Protein AF-A0A1T2L189-F1 (afdb_monomer_lite)

Sequence (81 aa):
MSSFTENMTKKEWEVFCEIMLRYHYGQPYFWSVPDE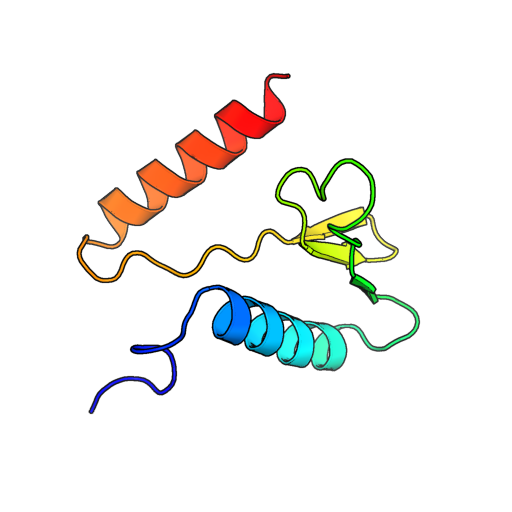DSGDYGIEFYTADGTIFQCYYPDLSVDMATYKKKIQKKINDDLKN

Radius of gyration: 14.02 Å; chains: 1; bounding box: 31×26×39 Å

Secondary structure (DSSP, 8-state):
---TTTT--HHHHHHHHHHHHHHHH-GGGEEEPPSSSS--TT--EEETTS-EE--PPP-TTS-HHHHHHHHHHHHHHHHT-

Foldseek 3Di:
DDDPLNDDDLVRQLVVVVVVVCVVQPDVFKDADDQPPVGPLQFGMATPVGDTDHRGRFPPVDDPVVRVVVVVVVVVVSVVD

Structure (mmCIF, N/CA/C/O backbone):
data_AF-A0A1T2L189-F1
#
_entry.id   AF-A0A1T2L189-F1
#
loop_
_atom_site.group_PDB
_atom_site.id
_atom_site.type_symbol
_atom_site.label_atom_id
_atom_site.label_alt_id
_atom_site.label_comp_id
_atom_site.label_asym_id
_atom_site.label_entity_id
_atom_site.label_seq_id
_atom_site.pdbx_PDB_ins_code
_atom_site.Cartn_x
_atom_site.Cartn_y
_atom_site.Cartn_z
_atom_site.occupancy
_atom_site.B_iso_or_equiv
_atom_site.auth_seq_id
_atom_site.auth_comp_id
_atom_site.auth_asym_id
_atom_site.auth_atom_id
_atom_site.pdbx_PDB_model_num
ATOM 1 N N . MET A 1 1 ? -2.872 -3.181 -26.121 1.00 43.75 1 MET A N 1
ATOM 2 C CA . MET A 1 1 ? -3.843 -2.364 -25.369 1.00 43.75 1 MET A CA 1
ATOM 3 C C . MET A 1 1 ? -3.188 -2.085 -24.040 1.00 43.75 1 MET A C 1
ATOM 5 O O . MET A 1 1 ? -2.797 -3.064 -23.418 1.00 43.75 1 MET A O 1
ATOM 9 N N . SER A 1 2 ? -2.973 -0.825 -23.659 1.00 55.94 2 SER A N 1
ATOM 10 C CA . SER A 1 2 ? -2.508 -0.570 -22.296 1.00 55.94 2 SER A CA 1
ATOM 11 C C . SER A 1 2 ? -3.633 -0.950 -21.340 1.00 55.94 2 SER A C 1
ATOM 13 O O . SER A 1 2 ? -4.792 -0.614 -21.608 1.00 55.94 2 SER A O 1
ATOM 15 N N . SER A 1 3 ? -3.330 -1.669 -20.262 1.00 69.81 3 SER A N 1
ATOM 16 C CA . SER A 1 3 ? -4.282 -1.833 -19.163 1.00 69.81 3 SER A CA 1
ATOM 17 C C . SER A 1 3 ? -4.768 -0.451 -18.703 1.00 69.81 3 SER A C 1
ATOM 19 O O . SER A 1 3 ? -4.010 0.520 -18.740 1.00 69.81 3 SER A O 1
ATOM 21 N N . PHE A 1 4 ? -6.020 -0.338 -18.250 1.00 73.44 4 PHE A N 1
ATOM 22 C CA . PHE A 1 4 ? -6.567 0.921 -17.718 1.00 73.44 4 PHE A CA 1
ATOM 23 C C . PHE A 1 4 ? -5.746 1.473 -16.535 1.00 73.44 4 PHE A C 1
ATOM 25 O O . PHE A 1 4 ? -5.866 2.642 -16.189 1.00 73.44 4 PHE A O 1
ATOM 32 N N . THR A 1 5 ? -4.894 0.635 -15.940 1.00 76.12 5 THR A N 1
ATOM 33 C CA . THR A 1 5 ? -4.007 0.950 -14.819 1.00 76.12 5 THR A CA 1
ATOM 34 C C . THR A 1 5 ? -2.622 1.461 -15.223 1.00 76.12 5 THR A C 1
ATOM 36 O O . THR A 1 5 ? -1.865 1.844 -14.346 1.00 76.12 5 THR A O 1
ATOM 39 N N . GLU A 1 6 ? -2.235 1.430 -16.504 1.00 77.69 6 GLU A N 1
ATOM 40 C CA . GLU A 1 6 ? -0.824 1.596 -16.917 1.00 77.69 6 GLU A CA 1
ATOM 41 C C . GLU A 1 6 ? -0.305 3.043 -16.962 1.00 77.69 6 GLU A C 1
ATOM 43 O O . GLU A 1 6 ? 0.876 3.251 -17.220 1.00 77.69 6 GLU A O 1
ATOM 48 N N . ASN A 1 7 ? -1.135 4.049 -16.684 1.00 83.81 7 ASN A N 1
ATOM 49 C CA . ASN A 1 7 ? -0.733 5.461 -16.725 1.00 83.81 7 ASN A CA 1
ATOM 50 C C . ASN A 1 7 ? -1.384 6.286 -15.608 1.00 83.81 7 ASN A C 1
ATOM 52 O O . ASN A 1 7 ? -1.807 7.416 -15.837 1.00 83.81 7 ASN A O 1
ATOM 56 N N . MET A 1 8 ? -1.503 5.710 -14.413 1.00 89.75 8 MET A N 1
ATOM 57 C CA . MET A 1 8 ? -2.008 6.440 -13.253 1.00 89.75 8 MET A CA 1
ATOM 58 C C . MET A 1 8 ? -0.861 7.141 -12.524 1.00 89.75 8 MET A C 1
ATOM 60 O O . MET A 1 8 ? 0.236 6.601 -12.359 1.00 89.75 8 MET A O 1
ATOM 64 N N . THR A 1 9 ? -1.120 8.349 -12.042 1.00 90.56 9 THR A N 1
ATOM 65 C CA . THR A 1 9 ? -0.333 8.947 -10.965 1.00 90.56 9 THR A CA 1
ATOM 66 C C . THR A 1 9 ? -0.498 8.126 -9.683 1.00 90.56 9 THR A C 1
ATOM 68 O O . THR A 1 9 ? -1.460 7.374 -9.520 1.00 90.56 9 THR A O 1
ATOM 71 N N . LYS A 1 10 ? 0.417 8.304 -8.722 1.00 87.19 10 LYS A N 1
ATOM 72 C CA . LYS A 1 10 ? 0.308 7.647 -7.406 1.00 87.19 10 LYS A CA 1
ATOM 73 C C . LYS A 1 10 ? -1.041 7.930 -6.734 1.00 87.19 10 LYS A C 1
ATOM 75 O O . LYS A 1 10 ? -1.661 7.011 -6.217 1.00 87.19 10 LYS A O 1
ATOM 80 N N . LYS A 1 11 ? -1.533 9.171 -6.838 1.00 88.81 11 LYS A N 1
ATOM 81 C CA . LYS A 1 11 ? -2.807 9.557 -6.227 1.00 88.81 11 LYS A CA 1
ATOM 82 C C . LYS A 1 11 ? -4.018 8.955 -6.937 1.00 88.81 11 LYS A C 1
ATOM 84 O O . LYS A 1 11 ? -4.955 8.522 -6.279 1.00 88.81 11 LYS A O 1
ATOM 89 N N . GLU A 1 12 ? -4.001 8.881 -8.267 1.00 92.44 12 GLU A N 1
ATOM 90 C CA . GLU A 1 12 ? -5.068 8.203 -9.020 1.00 92.44 12 GLU A CA 1
ATOM 91 C C . GLU A 1 12 ? -5.127 6.708 -8.697 1.00 92.44 12 GLU A C 1
ATOM 93 O O . GLU A 1 12 ? -6.215 6.142 -8.606 1.00 92.44 12 GLU A O 1
ATOM 98 N N . TRP A 1 13 ? -3.971 6.083 -8.470 1.00 92.19 13 TRP A N 1
ATOM 99 C CA . TRP A 1 13 ? -3.897 4.700 -8.018 1.00 92.19 13 TRP A CA 1
ATOM 100 C C . TRP A 1 13 ? -4.472 4.509 -6.610 1.00 92.19 13 TRP A C 1
ATOM 102 O O . TRP A 1 13 ? -5.285 3.610 -6.413 1.00 92.19 13 TRP A O 1
ATOM 112 N N . GLU A 1 14 ? -4.118 5.370 -5.652 1.00 92.00 14 GLU A N 1
ATOM 113 C CA . GLU A 1 14 ? -4.699 5.349 -4.299 1.00 92.00 14 GLU A CA 1
ATOM 114 C C . GLU A 1 14 ? -6.227 5.477 -4.336 1.00 92.00 14 GLU A C 1
ATOM 116 O O . GLU A 1 14 ? -6.928 4.673 -3.724 1.00 92.00 14 GLU A O 1
ATOM 121 N N . VAL A 1 15 ? -6.751 6.434 -5.110 1.00 92.81 15 VAL A N 1
ATOM 122 C CA . VAL A 1 15 ? -8.200 6.638 -5.280 1.00 92.81 15 VAL A CA 1
ATOM 123 C C . VAL A 1 15 ? -8.857 5.416 -5.925 1.00 92.81 15 VAL A C 1
ATOM 125 O O . VAL A 1 15 ? -9.936 4.990 -5.511 1.00 92.81 15 VAL A O 1
ATOM 128 N N . PHE A 1 16 ? -8.213 4.816 -6.927 1.00 93.75 16 PHE A N 1
ATOM 129 C CA . PHE A 1 16 ? -8.696 3.583 -7.538 1.00 93.75 16 PHE A CA 1
ATOM 130 C C . PHE A 1 16 ? -8.772 2.436 -6.516 1.00 93.75 16 PHE A C 1
ATOM 132 O O . PHE A 1 16 ? -9.805 1.768 -6.418 1.00 93.75 16 PHE A O 1
ATOM 139 N N . CYS A 1 17 ? -7.719 2.232 -5.719 1.00 93.38 17 CYS A N 1
ATOM 140 C CA . CYS A 1 17 ? -7.705 1.245 -4.641 1.00 93.38 17 CYS A CA 1
ATOM 141 C C . CYS A 1 17 ? -8.813 1.514 -3.617 1.00 93.38 17 CYS A C 1
ATOM 143 O O . CYS A 1 17 ? -9.534 0.587 -3.249 1.00 93.38 17 CYS A O 1
ATOM 145 N N . GLU A 1 18 ? -9.006 2.769 -3.211 1.00 93.75 18 GLU A N 1
ATOM 146 C CA . GLU A 1 18 ? -10.048 3.168 -2.267 1.00 93.75 18 GLU A CA 1
ATOM 147 C C . GLU A 1 18 ? -11.448 2.785 -2.758 1.00 93.75 18 GLU A C 1
ATOM 149 O O . GLU A 1 18 ? -12.219 2.181 -2.013 1.00 93.75 18 GLU A O 1
ATOM 154 N N . ILE A 1 19 ? -11.776 3.082 -4.020 1.00 93.81 19 ILE A N 1
ATOM 155 C CA . ILE A 1 19 ? -13.078 2.741 -4.616 1.00 93.81 19 ILE A CA 1
ATOM 156 C C . ILE A 1 19 ? -13.311 1.227 -4.560 1.00 93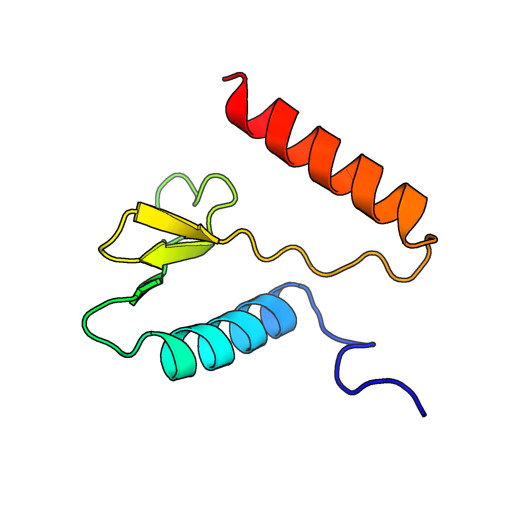.81 19 ILE A C 1
ATOM 158 O O . ILE A 1 19 ? -14.380 0.774 -4.142 1.00 93.81 19 ILE A O 1
ATOM 162 N N . MET A 1 20 ? -12.305 0.443 -4.950 1.00 93.69 20 MET A N 1
ATOM 163 C CA . MET A 1 20 ? -12.393 -1.017 -4.978 1.00 93.69 20 MET A CA 1
ATOM 164 C C . MET A 1 20 ? -12.549 -1.610 -3.574 1.00 93.69 20 MET A C 1
ATOM 166 O O . MET A 1 20 ? -13.399 -2.476 -3.358 1.00 93.69 20 MET A O 1
ATOM 170 N N . LEU A 1 21 ? -11.765 -1.129 -2.608 1.00 93.88 21 LEU A N 1
ATOM 171 C CA . LEU A 1 21 ? -11.796 -1.615 -1.230 1.00 93.88 21 LEU A CA 1
ATOM 172 C C . LEU A 1 21 ? -13.089 -1.201 -0.516 1.00 93.88 21 LEU A C 1
ATOM 174 O O . LEU A 1 21 ? -13.716 -2.035 0.138 1.00 93.88 21 LEU A O 1
ATOM 178 N N . ARG A 1 22 ? -13.562 0.038 -0.709 1.00 93.00 22 ARG A N 1
ATOM 179 C CA . ARG A 1 22 ? -14.864 0.490 -0.188 1.00 93.00 22 ARG A CA 1
ATOM 180 C C . ARG A 1 22 ? -16.018 -0.334 -0.742 1.00 93.00 22 ARG A C 1
ATOM 182 O O . ARG A 1 22 ? -16.949 -0.627 0.002 1.00 93.00 22 ARG A O 1
ATOM 189 N N . TYR A 1 23 ? -15.966 -0.713 -2.019 1.00 92.88 23 TYR A N 1
ATOM 190 C CA . TYR A 1 23 ? -16.973 -1.588 -2.616 1.00 92.88 23 TYR A CA 1
ATOM 191 C C . TYR A 1 23 ? -16.930 -3.006 -2.026 1.00 92.88 23 TYR A C 1
ATOM 193 O O . TYR A 1 23 ? -17.979 -3.594 -1.779 1.00 92.88 23 TYR A O 1
ATOM 201 N N . HIS A 1 24 ? -15.734 -3.542 -1.769 1.00 93.00 24 HIS A N 1
ATOM 202 C CA . HIS A 1 24 ? -15.562 -4.891 -1.230 1.00 93.00 24 HIS A CA 1
ATOM 203 C C . HIS A 1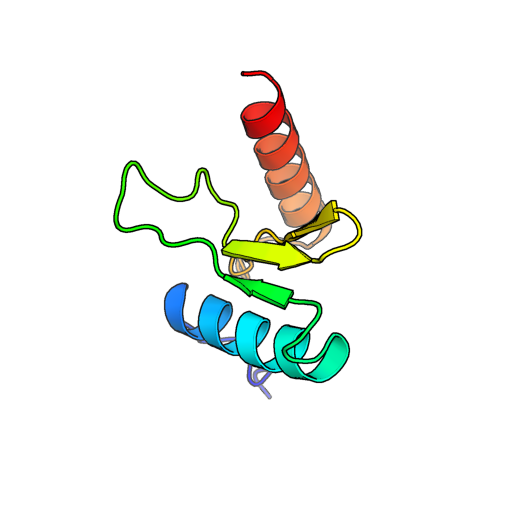 24 ? -15.974 -5.016 0.247 1.00 93.00 24 HIS A C 1
ATOM 205 O O . HIS A 1 24 ? -16.702 -5.942 0.598 1.00 93.00 24 HIS A O 1
ATOM 211 N N . TYR A 1 25 ? -15.525 -4.092 1.102 1.00 90.75 25 TYR A N 1
ATOM 212 C CA . TYR A 1 25 ? -15.736 -4.156 2.555 1.00 90.75 25 TYR A CA 1
ATOM 213 C C . TYR A 1 25 ? -16.996 -3.417 3.027 1.00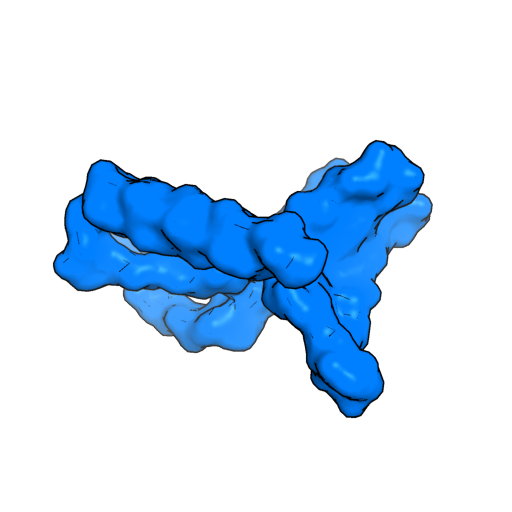 90.75 25 TYR A C 1
ATOM 215 O O . TYR A 1 25 ? -17.575 -3.765 4.056 1.00 90.75 25 TYR A O 1
ATOM 223 N N . GLY A 1 26 ? -17.446 -2.408 2.279 1.00 88.31 26 GLY A N 1
ATOM 224 C CA . GLY A 1 26 ? -18.541 -1.530 2.679 1.00 88.31 26 GLY A CA 1
ATOM 225 C C . GLY A 1 26 ? -18.139 -0.488 3.731 1.00 88.31 26 GLY A C 1
ATOM 226 O O . GLY A 1 26 ? -17.183 -0.644 4.487 1.00 88.31 26 GLY A O 1
ATOM 227 N N . GLN A 1 27 ? -18.924 0.592 3.802 1.00 75.06 27 GLN A N 1
ATOM 228 C CA . GLN A 1 27 ? -18.695 1.724 4.713 1.00 75.06 27 GLN A CA 1
ATOM 229 C C . GLN A 1 27 ? -18.532 1.364 6.207 1.00 75.06 27 GLN A C 1
ATOM 231 O O . GLN A 1 27 ? -17.695 1.992 6.847 1.00 75.06 27 GLN A O 1
ATOM 236 N N . PRO A 1 28 ? -19.264 0.394 6.801 1.00 83.88 28 PRO A N 1
ATOM 237 C CA . PRO A 1 28 ? -19.128 0.127 8.236 1.00 83.88 28 PRO A CA 1
ATOM 238 C C . PRO A 1 28 ? -17.850 -0.631 8.626 1.00 83.88 28 PRO A C 1
ATOM 240 O O . PRO A 1 28 ? -17.626 -0.825 9.818 1.00 83.88 28 PRO A O 1
ATOM 243 N N . TYR A 1 29 ? -17.034 -1.075 7.663 1.00 90.31 29 TYR A N 1
ATOM 244 C CA . TYR A 1 29 ? -15.883 -1.944 7.928 1.00 90.31 29 TYR A CA 1
ATOM 245 C C . TYR A 1 29 ? -14.566 -1.446 7.330 1.00 90.31 29 TYR A C 1
ATOM 247 O O . TYR A 1 29 ? -13.584 -2.181 7.393 1.00 90.31 29 TYR A O 1
ATOM 255 N N . PHE A 1 30 ? -14.527 -0.237 6.763 1.00 94.38 30 PHE A N 1
ATOM 256 C CA . PHE A 1 30 ? -13.368 0.277 6.035 1.00 94.38 30 PHE A CA 1
ATOM 257 C C . PHE A 1 30 ? -13.174 1.782 6.238 1.00 94.38 30 PHE A C 1
ATOM 259 O O . PHE A 1 30 ? -14.098 2.572 6.023 1.00 94.38 30 PHE A O 1
ATOM 266 N N . TRP A 1 31 ? -11.944 2.184 6.559 1.00 93.69 31 TRP A N 1
ATOM 267 C CA . TRP A 1 31 ? -11.568 3.577 6.793 1.00 93.69 31 TRP A CA 1
ATOM 268 C C . TRP A 1 31 ? -10.259 3.939 6.095 1.00 93.69 31 TRP A C 1
ATOM 270 O O . TRP A 1 31 ? -9.360 3.111 5.962 1.00 93.69 31 TRP A O 1
ATOM 280 N N . SER A 1 32 ? -10.165 5.202 5.681 1.00 92.31 32 SER A N 1
ATOM 281 C CA . SER A 1 32 ? -8.933 5.831 5.203 1.00 92.31 32 SER A CA 1
ATOM 282 C C . SER A 1 32 ? -8.147 6.435 6.359 1.00 92.31 32 SER A C 1
ATOM 284 O O . SER A 1 32 ? -8.736 6.948 7.314 1.00 92.31 32 SER A O 1
ATOM 286 N N . VAL A 1 33 ? -6.824 6.398 6.251 1.00 90.56 33 VAL A N 1
ATOM 287 C CA . VAL A 1 33 ? -5.901 7.073 7.164 1.00 90.56 33 VAL A CA 1
ATOM 288 C C . VAL A 1 33 ? -5.583 8.457 6.586 1.00 90.56 33 VAL A C 1
ATOM 290 O O . VAL A 1 33 ? -5.167 8.542 5.433 1.00 90.56 33 VAL A O 1
ATOM 293 N N . PRO A 1 34 ? -5.815 9.552 7.329 1.00 85.12 34 PRO A N 1
ATOM 294 C CA . PRO A 1 34 ? -5.407 10.886 6.896 1.00 85.12 34 PRO A CA 1
ATOM 295 C C . PRO A 1 34 ? -3.878 11.020 6.865 1.00 85.12 34 PRO A C 1
ATOM 297 O O . PRO A 1 34 ? -3.209 10.613 7.811 1.00 85.12 34 PRO A O 1
ATOM 300 N N . ASP A 1 35 ? -3.336 11.645 5.822 1.00 80.56 35 ASP A N 1
ATOM 301 C CA . ASP A 1 35 ? -1.905 11.956 5.674 1.00 80.56 35 ASP A CA 1
ATOM 302 C C . ASP A 1 35 ? -1.533 13.357 6.209 1.00 80.56 35 ASP A C 1
ATOM 304 O O . ASP A 1 35 ? -0.354 13.698 6.311 1.00 80.56 35 ASP A O 1
ATOM 308 N N . GLU A 1 36 ? -2.531 14.163 6.586 1.00 76.12 36 GLU A N 1
ATOM 309 C CA . GLU A 1 36 ? -2.379 15.580 6.947 1.00 76.12 36 GLU A CA 1
ATOM 310 C C . GLU A 1 36 ? -1.760 15.818 8.339 1.00 76.12 36 GLU A C 1
ATOM 312 O O . GLU A 1 36 ? -1.143 16.861 8.559 1.00 76.12 36 GLU A O 1
ATOM 317 N N . ASP A 1 37 ? -1.880 14.862 9.268 1.00 63.91 37 ASP A N 1
ATOM 318 C CA . ASP A 1 37 ? -1.422 15.003 10.657 1.00 63.91 37 ASP A CA 1
ATOM 319 C C . ASP A 1 37 ? -0.332 13.968 10.975 1.00 63.91 37 ASP A C 1
ATOM 321 O O . ASP A 1 37 ? -0.603 12.790 11.184 1.00 63.91 37 ASP A O 1
ATOM 325 N N . SER A 1 38 ? 0.932 14.408 11.000 1.00 72.38 38 SER A N 1
ATOM 326 C CA . SER A 1 38 ? 2.133 13.564 11.206 1.00 72.38 38 SER A CA 1
ATOM 327 C C . SER A 1 38 ? 2.389 12.466 10.151 1.00 72.38 38 SER A C 1
ATOM 329 O O . SER A 1 38 ? 3.379 11.741 10.270 1.00 72.38 38 SER A O 1
ATOM 331 N N . GLY A 1 39 ? 1.582 12.409 9.087 1.00 77.50 39 GLY A N 1
ATOM 332 C CA . GLY A 1 39 ? 1.671 11.423 8.009 1.00 77.50 39 GLY A CA 1
ATOM 333 C C . GLY A 1 39 ? 0.952 10.107 8.322 1.00 77.50 39 GLY A C 1
ATOM 334 O O . GLY A 1 39 ? 0.551 9.836 9.450 1.00 77.50 39 GLY A O 1
ATOM 335 N N . ASP A 1 40 ? 0.820 9.263 7.304 1.00 79.81 40 ASP A N 1
ATOM 336 C CA . ASP A 1 40 ? 0.089 7.990 7.353 1.00 79.81 40 ASP A CA 1
ATOM 337 C C . ASP A 1 40 ? 0.999 6.765 7.594 1.00 79.81 40 ASP A C 1
ATOM 339 O O . ASP A 1 40 ? 0.537 5.625 7.648 1.00 79.81 40 ASP A O 1
ATOM 343 N N . TYR A 1 41 ? 2.314 6.991 7.719 1.00 82.19 41 TYR A N 1
ATOM 344 C CA . TYR A 1 41 ? 3.356 5.957 7.800 1.00 82.19 41 TYR A CA 1
ATOM 345 C C . TYR A 1 41 ? 3.287 4.919 6.661 1.00 82.19 41 TYR A C 1
ATOM 347 O O . TYR A 1 41 ? 3.732 3.778 6.808 1.00 82.19 41 TYR A O 1
ATOM 355 N N . GLY A 1 42 ? 2.758 5.324 5.502 1.00 84.56 42 GLY A N 1
ATOM 356 C CA . GLY A 1 42 ? 2.539 4.475 4.337 1.00 84.56 42 GLY A CA 1
ATOM 357 C C . GLY A 1 42 ? 1.385 3.489 4.496 1.00 84.56 42 GLY A C 1
ATOM 358 O O . GLY A 1 42 ? 1.430 2.441 3.857 1.00 84.56 42 GLY A O 1
ATOM 359 N N . ILE A 1 43 ? 0.424 3.753 5.384 1.00 89.94 43 ILE A N 1
ATOM 360 C CA . ILE A 1 43 ? -0.828 3.000 5.516 1.00 89.94 43 ILE A CA 1
ATOM 361 C C . ILE A 1 43 ? -1.956 3.891 5.021 1.00 89.94 43 ILE A C 1
ATOM 363 O O . ILE A 1 43 ? -2.314 4.842 5.696 1.00 89.94 43 ILE A O 1
ATOM 367 N N . GLU A 1 44 ? -2.581 3.556 3.902 1.00 92.94 44 GLU A N 1
ATOM 368 C CA . GLU A 1 44 ? -3.654 4.379 3.344 1.00 92.94 44 GLU A CA 1
ATOM 369 C C . GLU A 1 44 ? -5.024 3.966 3.899 1.00 92.94 44 GLU A C 1
ATOM 371 O O . GLU A 1 44 ? -5.909 4.810 4.056 1.00 92.94 44 GLU A O 1
ATOM 376 N N . PHE A 1 45 ? -5.215 2.679 4.235 1.00 94.12 45 PHE A N 1
ATOM 377 C CA . PHE A 1 45 ? -6.508 2.160 4.701 1.00 94.12 45 PHE A CA 1
ATOM 378 C C . PHE A 1 45 ? -6.400 1.050 5.750 1.00 94.12 45 PHE A C 1
ATOM 380 O O . PHE A 1 45 ? -5.421 0.301 5.795 1.00 94.12 45 PHE A O 1
ATOM 387 N N . TYR A 1 46 ? -7.466 0.882 6.536 1.00 93.81 46 TYR A N 1
ATOM 388 C CA . TYR A 1 46 ? -7.632 -0.240 7.460 1.00 93.81 46 TYR A CA 1
ATOM 389 C C . TYR A 1 46 ? -9.090 -0.708 7.569 1.00 93.81 46 TYR A C 1
ATOM 391 O O . TYR A 1 46 ? -10.033 0.033 7.274 1.00 93.81 46 TYR A O 1
ATOM 399 N N . THR A 1 47 ? -9.275 -1.948 8.018 1.00 94.81 47 THR A N 1
ATOM 400 C CA . THR A 1 47 ? -10.586 -2.561 8.276 1.00 94.81 47 THR A CA 1
ATOM 401 C C . THR A 1 47 ? -10.809 -2.855 9.756 1.00 94.81 47 THR A C 1
ATOM 403 O O . THR A 1 47 ? -9.877 -2.886 10.561 1.00 94.81 47 THR A O 1
ATOM 406 N N . ALA A 1 48 ? -12.068 -3.106 10.127 1.00 90.75 48 ALA A N 1
ATOM 407 C CA . ALA A 1 48 ? -12.460 -3.379 11.515 1.00 90.75 48 ALA A CA 1
ATOM 408 C C . ALA A 1 48 ? -11.807 -4.644 12.105 1.00 90.75 48 ALA A C 1
ATOM 410 O O . ALA A 1 48 ? -11.642 -4.742 13.319 1.00 90.75 48 ALA A O 1
ATOM 411 N N . ASP A 1 49 ? -11.453 -5.612 11.257 1.00 90.94 49 ASP A N 1
ATOM 412 C CA . ASP A 1 49 ? -10.785 -6.857 11.649 1.00 90.94 49 ASP A CA 1
ATOM 413 C C . ASP A 1 49 ? -9.252 -6.739 11.715 1.00 90.94 49 ASP A C 1
ATOM 415 O O . ASP A 1 49 ? -8.573 -7.721 12.013 1.00 90.94 49 ASP A O 1
ATOM 419 N N . GLY A 1 50 ? -8.704 -5.541 11.486 1.00 90.75 50 GLY A N 1
ATOM 420 C CA . GLY A 1 50 ? -7.274 -5.263 11.603 1.00 90.75 50 GLY A CA 1
ATOM 421 C C . GLY A 1 50 ? -6.464 -5.529 10.335 1.00 90.75 50 GLY A C 1
ATOM 422 O O . GLY A 1 50 ? -5.236 -5.581 10.410 1.00 90.75 50 GLY A O 1
ATOM 423 N N . THR A 1 51 ? -7.104 -5.677 9.171 1.00 92.38 51 THR A N 1
ATOM 424 C CA . THR A 1 51 ? -6.376 -5.686 7.893 1.00 92.38 51 THR A CA 1
ATOM 425 C C . THR A 1 51 ? -5.928 -4.266 7.550 1.00 92.38 51 THR A C 1
ATOM 427 O O . THR A 1 51 ? -6.728 -3.333 7.594 1.00 92.38 51 THR A O 1
ATOM 430 N N . ILE A 1 52 ? -4.654 -4.103 7.192 1.00 91.56 52 ILE A N 1
ATOM 431 C CA . ILE A 1 52 ? -4.063 -2.831 6.758 1.00 91.56 52 ILE A CA 1
ATOM 432 C C . ILE A 1 52 ? -3.687 -2.899 5.279 1.00 91.56 52 ILE A C 1
ATOM 434 O O . ILE A 1 52 ? -3.260 -3.947 4.785 1.00 91.56 52 ILE A O 1
ATOM 438 N N . PHE A 1 53 ? -3.826 -1.779 4.577 1.00 91.94 53 PHE A N 1
ATOM 439 C CA . PHE A 1 53 ? -3.546 -1.680 3.149 1.00 91.94 53 PHE A CA 1
ATOM 440 C C . PHE A 1 53 ? -2.462 -0.648 2.892 1.00 91.94 53 PHE A C 1
ATOM 442 O O . PHE A 1 53 ? -2.542 0.466 3.401 1.00 91.94 53 PHE A O 1
ATOM 449 N N . GLN A 1 54 ? -1.491 -1.053 2.069 1.00 89.44 54 GLN A N 1
ATOM 450 C CA . GLN A 1 54 ? -0.501 -0.167 1.471 1.00 89.44 54 GLN A CA 1
ATOM 451 C C . GLN A 1 54 ? -0.738 -0.079 -0.044 1.00 89.44 54 GLN A C 1
ATOM 453 O O . GLN A 1 54 ? -0.769 -1.119 -0.712 1.00 89.44 54 GLN A O 1
ATOM 458 N N . CYS A 1 55 ? -0.884 1.119 -0.609 1.00 90.00 55 CYS A N 1
ATOM 459 C CA . CYS A 1 55 ? -1.306 1.321 -2.003 1.00 90.00 55 CYS A CA 1
ATOM 460 C C . CYS A 1 55 ? -0.192 1.871 -2.905 1.00 90.00 55 CYS A C 1
ATOM 462 O O . CYS A 1 55 ? -0.349 2.874 -3.595 1.00 90.00 55 CYS A O 1
ATOM 464 N N . TYR A 1 56 ? 0.939 1.166 -2.979 1.00 86.06 56 TYR A N 1
ATOM 465 C CA . TYR A 1 56 ? 2.045 1.567 -3.852 1.00 86.06 56 TYR A CA 1
ATOM 466 C C . TYR A 1 56 ? 1.744 1.327 -5.334 1.00 86.06 56 TYR A C 1
ATOM 468 O O . TYR A 1 56 ? 1.643 0.176 -5.770 1.00 86.06 56 TYR A O 1
ATOM 476 N N . TYR A 1 57 ? 1.701 2.404 -6.128 1.00 87.69 57 TYR A N 1
ATOM 477 C CA . TYR A 1 57 ? 1.631 2.282 -7.586 1.00 87.69 57 TYR A CA 1
ATOM 478 C C . TYR A 1 57 ? 2.815 1.445 -8.107 1.00 87.69 57 TYR A C 1
ATOM 480 O O . TYR A 1 57 ? 3.969 1.738 -7.758 1.00 87.69 57 TYR A O 1
ATOM 488 N N . PRO A 1 58 ? 2.567 0.387 -8.900 1.00 83.06 58 PRO A N 1
ATOM 489 C CA . PRO A 1 58 ? 3.623 -0.505 -9.349 1.00 83.06 58 PRO A CA 1
ATOM 490 C C . PRO A 1 58 ? 4.629 0.192 -10.272 1.00 83.06 58 PRO A C 1
ATOM 492 O O . PRO A 1 58 ? 4.270 0.948 -11.171 1.00 83.06 58 PRO A O 1
ATOM 495 N N . ASP A 1 59 ? 5.913 -0.112 -10.075 1.00 83.44 59 ASP A N 1
ATOM 496 C CA . ASP A 1 59 ? 6.982 0.288 -10.991 1.00 83.44 59 ASP A CA 1
ATOM 497 C C . ASP A 1 59 ? 6.945 -0.632 -12.217 1.00 83.44 59 ASP A C 1
ATOM 499 O O . ASP A 1 59 ? 7.513 -1.724 -12.215 1.00 83.44 59 ASP A O 1
ATOM 503 N N . LEU A 1 60 ? 6.239 -0.189 -13.257 1.00 82.75 60 LEU A N 1
ATOM 504 C CA . LEU A 1 60 ? 6.028 -0.951 -14.491 1.00 82.75 60 LEU A CA 1
ATOM 505 C C . LEU A 1 60 ? 7.307 -1.116 -15.334 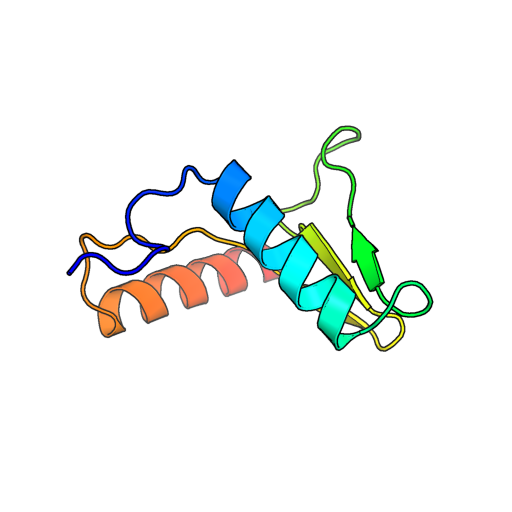1.00 82.75 60 LEU A C 1
ATOM 507 O O . LEU A 1 60 ? 7.288 -1.828 -16.336 1.00 82.75 60 LEU A O 1
ATOM 511 N N . SER A 1 61 ? 8.416 -0.472 -14.951 1.00 85.88 61 SER A N 1
ATOM 512 C CA . SER A 1 61 ? 9.699 -0.580 -15.657 1.00 85.88 61 SER A CA 1
ATOM 513 C C . SER A 1 61 ? 10.516 -1.816 -15.266 1.00 85.88 61 SER A C 1
ATOM 515 O O . SER A 1 61 ? 11.507 -2.131 -15.930 1.00 85.88 61 SER A O 1
ATOM 517 N N . VAL A 1 62 ? 10.120 -2.523 -14.202 1.00 87.69 62 VAL A N 1
ATOM 518 C CA . VAL A 1 62 ? 10.823 -3.710 -13.700 1.00 87.69 62 VAL A CA 1
ATOM 519 C C . VAL A 1 62 ? 9.972 -4.969 -13.809 1.00 87.69 62 VAL A C 1
ATOM 521 O O . VAL A 1 62 ? 8.745 -4.929 -13.799 1.00 87.69 62 VAL A O 1
ATOM 524 N N . ASP A 1 63 ? 10.635 -6.122 -13.877 1.00 91.56 63 ASP A N 1
ATOM 525 C CA . ASP A 1 63 ? 9.945 -7.406 -13.855 1.00 91.56 63 ASP A CA 1
ATOM 526 C C . ASP A 1 63 ? 9.273 -7.668 -12.493 1.00 91.56 63 ASP A C 1
ATOM 528 O O . ASP A 1 63 ? 9.705 -7.180 -11.441 1.00 91.56 63 ASP A O 1
ATOM 532 N N . MET A 1 64 ? 8.233 -8.506 -12.499 1.00 86.25 64 MET A N 1
ATOM 533 C CA . MET A 1 64 ? 7.440 -8.804 -11.303 1.00 86.25 64 MET A CA 1
ATOM 534 C C . MET A 1 64 ? 8.242 -9.444 -10.163 1.00 86.25 64 MET A C 1
ATOM 536 O O . MET A 1 64 ? 7.897 -9.245 -8.995 1.00 86.25 64 MET A O 1
ATOM 540 N N . ALA A 1 65 ? 9.305 -10.203 -10.453 1.00 91.06 65 ALA A N 1
ATOM 541 C CA . ALA A 1 65 ? 10.119 -10.815 -9.406 1.00 91.06 65 ALA A CA 1
ATOM 542 C C . ALA A 1 65 ? 10.978 -9.759 -8.697 1.00 91.06 65 ALA A C 1
ATOM 544 O O . ALA A 1 65 ? 11.082 -9.770 -7.466 1.00 91.06 65 ALA A O 1
ATOM 545 N N . THR A 1 66 ? 11.543 -8.817 -9.451 1.00 91.44 66 THR A N 1
ATOM 546 C CA . THR A 1 66 ? 12.256 -7.657 -8.905 1.00 91.44 66 THR A CA 1
ATOM 547 C C . THR A 1 66 ? 11.313 -6.734 -8.139 1.00 91.44 66 THR A C 1
ATOM 549 O O . THR A 1 66 ? 11.623 -6.359 -7.006 1.00 91.44 66 THR A O 1
ATOM 552 N N . TYR A 1 67 ? 10.141 -6.418 -8.699 1.00 88.50 67 TYR A N 1
ATOM 553 C CA . TYR A 1 67 ? 9.118 -5.613 -8.028 1.00 88.50 67 TYR A CA 1
ATOM 554 C C . TYR A 1 67 ? 8.720 -6.220 -6.677 1.00 88.50 67 TYR A C 1
ATOM 556 O O . TYR A 1 67 ? 8.794 -5.550 -5.646 1.00 88.50 67 TYR A O 1
ATOM 564 N N . LYS A 1 68 ? 8.409 -7.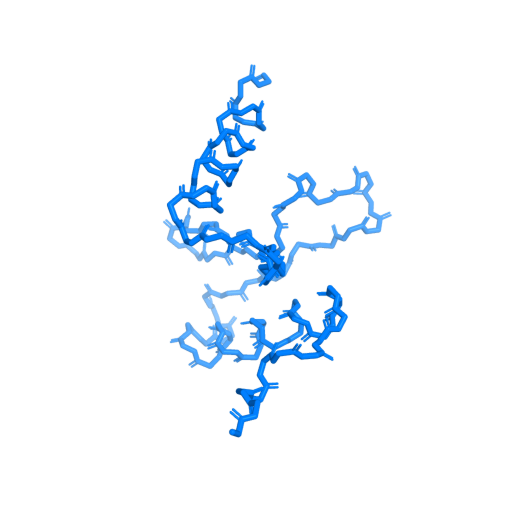523 -6.651 1.00 88.50 68 LYS A N 1
ATOM 565 C CA . LYS A 1 68 ? 8.063 -8.247 -5.420 1.00 88.50 68 LYS A CA 1
ATOM 566 C C . LYS A 1 68 ? 9.148 -8.113 -4.351 1.00 88.50 68 LYS A C 1
ATOM 568 O O . LYS A 1 68 ? 8.831 -7.816 -3.202 1.00 88.50 68 LYS A O 1
ATOM 573 N N . LYS A 1 69 ? 10.423 -8.292 -4.716 1.00 92.44 69 LYS A N 1
ATOM 574 C CA . LYS A 1 69 ? 11.548 -8.143 -3.777 1.00 92.44 69 LYS A CA 1
ATOM 575 C C . LYS A 1 69 ? 11.645 -6.723 -3.216 1.00 92.44 69 LYS A C 1
ATOM 577 O O . LYS A 1 69 ? 11.869 -6.571 -2.018 1.00 92.44 69 LYS A O 1
ATOM 582 N N . LYS A 1 70 ? 11.466 -5.696 -4.058 1.00 89.94 70 LYS A N 1
ATOM 583 C CA . LYS A 1 70 ? 11.487 -4.285 -3.632 1.00 89.94 70 LYS A CA 1
ATOM 584 C C . LYS A 1 70 ? 10.379 -3.992 -2.615 1.00 89.94 70 LYS A C 1
ATOM 586 O O . LYS A 1 70 ? 10.671 -3.441 -1.558 1.00 89.94 70 LYS A O 1
ATOM 591 N N . ILE A 1 71 ? 9.144 -4.412 -2.896 1.00 88.06 71 ILE A N 1
ATOM 592 C CA . ILE A 1 71 ? 7.998 -4.202 -1.996 1.00 88.06 71 ILE A CA 1
ATOM 593 C C . ILE A 1 71 ? 8.178 -4.960 -0.678 1.00 88.06 71 ILE A C 1
ATOM 595 O O . ILE A 1 71 ? 8.014 -4.377 0.388 1.00 88.06 71 ILE A O 1
ATOM 599 N N . GLN A 1 72 ? 8.604 -6.226 -0.722 1.00 89.38 72 GLN A N 1
ATOM 600 C CA . GLN A 1 72 ? 8.887 -6.994 0.496 1.00 89.38 72 GLN A CA 1
ATOM 601 C C . GLN A 1 72 ? 9.976 -6.345 1.349 1.00 89.38 72 GLN A C 1
ATOM 603 O O . GLN A 1 72 ? 9.859 -6.313 2.571 1.00 89.38 72 GLN A O 1
ATOM 608 N N . LYS A 1 73 ? 11.045 -5.838 0.725 1.00 90.75 73 LYS A N 1
ATOM 609 C CA . LYS A 1 73 ? 12.085 -5.105 1.447 1.00 90.75 73 LYS A CA 1
ATOM 610 C C . LYS A 1 73 ? 11.502 -3.868 2.128 1.00 90.75 73 LYS A C 1
ATOM 612 O O . LYS A 1 73 ? 11.737 -3.704 3.316 1.00 90.75 73 LYS A O 1
ATOM 617 N N . LYS A 1 74 ? 10.718 -3.064 1.406 1.00 85.50 74 LYS A N 1
ATOM 618 C CA . LYS A 1 74 ? 10.086 -1.863 1.957 1.00 85.50 74 LYS A CA 1
ATOM 619 C C . LYS A 1 74 ? 9.202 -2.177 3.164 1.00 85.50 74 LYS A C 1
ATOM 621 O O . LYS A 1 74 ? 9.435 -1.611 4.219 1.00 85.50 74 LYS A O 1
ATOM 626 N N . ILE A 1 75 ? 8.285 -3.138 3.037 1.00 83.62 75 ILE A N 1
ATOM 627 C CA . ILE A 1 75 ? 7.415 -3.566 4.144 1.00 83.62 75 ILE A CA 1
ATOM 628 C C . ILE A 1 75 ? 8.248 -3.974 5.367 1.00 83.62 75 ILE A C 1
ATOM 630 O O . ILE A 1 75 ? 7.970 -3.558 6.485 1.00 83.62 75 ILE A O 1
ATOM 634 N N . ASN A 1 76 ? 9.296 -4.778 5.167 1.00 87.88 76 ASN A N 1
ATOM 635 C CA . ASN A 1 76 ? 10.153 -5.218 6.269 1.00 87.88 76 ASN A CA 1
ATOM 636 C C . ASN A 1 76 ? 10.950 -4.076 6.906 1.00 87.88 76 ASN A C 1
ATOM 638 O O . ASN A 1 76 ? 11.222 -4.138 8.100 1.00 87.88 76 ASN A O 1
ATOM 642 N N . ASP A 1 77 ? 11.384 -3.096 6.117 1.00 86.81 77 ASP A N 1
ATOM 643 C CA . ASP A 1 77 ? 12.092 -1.926 6.628 1.00 86.81 77 ASP A CA 1
ATOM 644 C C . ASP A 1 77 ? 11.125 -1.032 7.428 1.00 86.81 77 ASP A C 1
ATOM 646 O O . ASP A 1 77 ? 11.475 -0.608 8.525 1.00 86.81 77 ASP A O 1
ATOM 650 N N . ASP A 1 78 ? 9.892 -0.838 6.942 1.00 79.62 78 ASP A N 1
ATOM 651 C CA . ASP A 1 78 ? 8.845 -0.054 7.616 1.00 79.62 78 ASP A CA 1
ATOM 652 C C . ASP A 1 78 ? 8.421 -0.693 8.963 1.00 79.62 78 ASP A C 1
ATOM 654 O O . ASP A 1 78 ? 8.176 0.014 9.940 1.00 79.62 78 ASP A O 1
ATOM 658 N N . LEU A 1 79 ? 8.381 -2.031 9.043 1.00 79.88 79 LEU A N 1
ATOM 659 C CA . LEU A 1 79 ? 7.999 -2.788 10.249 1.00 79.88 79 LEU A CA 1
ATOM 660 C C . LEU A 1 79 ? 9.103 -2.917 11.312 1.00 79.88 79 LEU A C 1
ATOM 662 O O . LEU A 1 79 ? 8.815 -3.343 12.427 1.00 79.88 79 LEU A O 1
ATOM 666 N N . LYS A 1 80 ? 10.367 -2.636 10.978 1.00 79.56 80 LYS A N 1
ATOM 667 C CA . LYS A 1 80 ? 11.517 -2.807 11.891 1.00 79.56 80 LYS A CA 1
ATOM 668 C C . LYS A 1 80 ? 11.800 -1.593 12.781 1.00 79.56 80 LYS A C 1
ATOM 670 O O . LYS A 1 80 ? 12.831 -1.594 13.455 1.00 79.56 80 LYS A O 1
ATOM 675 N N . ASN A 1 81 ? 10.926 -0.588 12.751 1.00 54.03 81 ASN A N 1
ATOM 676 C CA . ASN A 1 81 ? 10.988 0.564 13.649 1.00 54.03 81 ASN A CA 1
ATOM 677 C C . ASN A 1 81 ? 10.801 0.158 15.115 1.00 54.03 81 ASN A C 1
ATOM 679 O O . ASN A 1 81 ? 9.891 -0.653 15.396 1.00 54.03 81 ASN A O 1
#

Organism: NCBI:txid642797

pLDDT: mean 85.97, std 9.38, range [43.75, 94.81]